Protein AF-A0A0M9Z4D9-F1 (afdb_monomer)

Radius of gyration: 19.48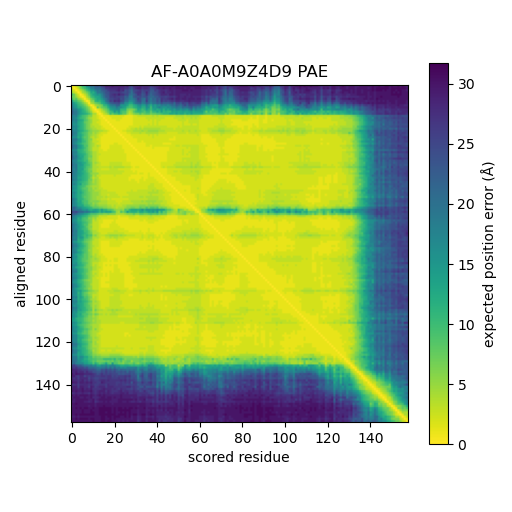 Å; Cα contacts (8 Å, |Δi|>4): 272; chains: 1; bounding box: 72×41×41 Å

Secondary structure (DSSP, 8-state):
--------SS-GGG--EEE-SSSEEEEEE--HHHHHHTT--EEEEEEEGGGSHHHHHHT---EEEEEEETTS-EEEEEEEETTHHHHHHHHHHHHHTT--HHHHTTS---SS-TTHHHHHHHHHHTT--SSS---PPPPPPPTT--GGG---------

Mean predicted aligned error: 10.0 Å

Foldseek 3Di:
DDDDDPDPPFDPQLDKDWDVDVFIKIKGFDDPVRCVVVVAQKDKFKFWLCLAPVSVVVVKIKIWMWIAGVVFFTRMIIITGHPVVVLSVVRSVRNGVRDQLVVLLVDDDDPPDSNVSVNQRSCVSVVRHDSDDDPDDPDDPDPPDDPVPPDPPDDPDD

Sequence (158 aa):
MAVEAPRSSAKAAAVPRVTYSAPQTAAVGLTEAQAREAAYDVVVNTMPLTAVAKGMVHGRGGTVKVVAERDGRVLGVHLVGPHVSEMIVESQLIVGWDAEPSDVARHIHAHPTLSEAVGEAFLSLAGRGLHQRQRQAPAQPWPGVSPRLRGTAGPLQQ

Structure (mmCIF, N/CA/C/O backbone):
data_AF-A0A0M9Z4D9-F1
#
_entry.id   AF-A0A0M9Z4D9-F1
#
loop_
_atom_site.group_PDB
_atom_site.id
_atom_site.type_symbol
_atom_site.label_atom_id
_atom_site.label_alt_id
_atom_site.label_comp_id
_atom_site.label_asym_id
_atom_site.label_entity_id
_atom_site.label_seq_id
_atom_site.pdbx_PDB_ins_code
_atom_site.Cartn_x
_atom_site.Cartn_y
_atom_site.Cartn_z
_atom_site.occupancy
_atom_site.B_iso_or_equiv
_atom_site.auth_seq_id
_atom_site.auth_comp_id
_atom_site.auth_asym_id
_atom_site.auth_atom_id
_atom_site.pdbx_PDB_model_num
ATOM 1 N N . MET A 1 1 ? -39.637 -10.522 4.788 1.00 43.00 1 MET A N 1
ATOM 2 C CA . MET A 1 1 ? -38.235 -10.389 4.339 1.00 43.00 1 MET A CA 1
ATOM 3 C C . MET A 1 1 ? -37.962 -8.906 4.185 1.00 43.00 1 MET A C 1
ATOM 5 O O . MET A 1 1 ? -38.638 -8.277 3.384 1.00 43.00 1 MET A O 1
ATOM 9 N N . ALA A 1 2 ? -37.092 -8.325 5.011 1.00 40.38 2 ALA A N 1
ATOM 10 C CA . ALA A 1 2 ? -36.700 -6.932 4.835 1.00 40.38 2 ALA A CA 1
ATOM 11 C C . ALA A 1 2 ? -35.759 -6.861 3.627 1.00 40.38 2 ALA A C 1
ATOM 13 O O . ALA A 1 2 ? -34.719 -7.515 3.621 1.00 40.38 2 ALA A O 1
ATOM 14 N N . VAL A 1 3 ? -36.166 -6.136 2.588 1.00 50.22 3 VAL A N 1
ATOM 15 C CA . VAL A 1 3 ? -35.289 -5.793 1.467 1.00 50.22 3 VAL A CA 1
ATOM 16 C C . VAL A 1 3 ? -34.318 -4.744 1.994 1.00 50.22 3 VAL A C 1
ATOM 18 O O . VAL A 1 3 ? -34.729 -3.639 2.346 1.00 50.22 3 VAL A O 1
ATOM 21 N N . GLU A 1 4 ? -33.049 -5.119 2.121 1.00 44.88 4 GLU A N 1
ATOM 22 C CA . GLU A 1 4 ? -31.984 -4.188 2.480 1.00 44.88 4 GLU A CA 1
ATOM 23 C C . GLU A 1 4 ? -31.851 -3.144 1.362 1.00 44.88 4 GLU A C 1
ATOM 25 O O . GLU A 1 4 ? -31.818 -3.490 0.178 1.00 44.88 4 GLU A O 1
ATOM 30 N N . ALA A 1 5 ? -31.842 -1.859 1.726 1.00 45.31 5 ALA A N 1
ATOM 31 C CA . ALA A 1 5 ? -31.682 -0.774 0.764 1.00 45.31 5 ALA A CA 1
ATOM 32 C C . ALA A 1 5 ? -30.371 -0.958 -0.027 1.00 45.31 5 ALA A C 1
ATOM 34 O O . ALA A 1 5 ? -29.376 -1.408 0.551 1.00 45.31 5 ALA A O 1
ATOM 35 N N . PRO A 1 6 ? -30.330 -0.612 -1.328 1.00 47.97 6 PRO A N 1
ATOM 36 C CA . PRO A 1 6 ? -29.117 -0.748 -2.121 1.00 47.97 6 PRO A CA 1
ATOM 37 C C . PRO A 1 6 ? -28.001 0.080 -1.477 1.00 47.97 6 PRO A C 1
ATOM 39 O O . PRO A 1 6 ? -28.071 1.309 -1.420 1.00 47.97 6 PRO A O 1
ATOM 42 N N . ARG A 1 7 ? -26.974 -0.608 -0.964 1.00 53.25 7 ARG A N 1
ATOM 43 C CA . ARG A 1 7 ? -25.735 0.021 -0.489 1.00 53.25 7 ARG A CA 1
ATOM 44 C C . ARG A 1 7 ? -25.201 0.879 -1.639 1.00 53.25 7 ARG A C 1
ATOM 46 O O . ARG A 1 7 ? -25.210 0.421 -2.782 1.00 53.25 7 ARG A O 1
ATOM 53 N N . SER A 1 8 ? -24.800 2.124 -1.370 1.00 50.72 8 SER A N 1
ATOM 54 C CA . SER A 1 8 ? -24.336 3.039 -2.422 1.00 50.72 8 SER A CA 1
ATOM 55 C C . SER A 1 8 ? -23.286 2.345 -3.295 1.00 50.72 8 SER A C 1
ATOM 57 O O . SER A 1 8 ? -22.345 1.748 -2.774 1.00 50.72 8 SER A O 1
ATOM 59 N N . SER A 1 9 ? -23.453 2.406 -4.617 1.00 56.38 9 SER A N 1
ATOM 60 C CA . SER A 1 9 ? -22.724 1.566 -5.583 1.00 56.38 9 SER A CA 1
ATOM 61 C C . SER A 1 9 ? -21.199 1.728 -5.562 1.00 56.38 9 SER A C 1
ATOM 63 O O . SER A 1 9 ? -20.487 0.842 -6.025 1.00 56.38 9 SER A O 1
ATOM 65 N N . ALA A 1 10 ? -20.686 2.820 -4.992 1.00 57.75 10 ALA A N 1
ATOM 66 C CA . ALA A 1 10 ? -19.273 3.010 -4.706 1.00 57.75 10 ALA A CA 1
ATOM 67 C C . ALA A 1 10 ? -19.087 3.497 -3.263 1.00 57.75 10 ALA A C 1
ATOM 69 O O . ALA A 1 10 ? -19.705 4.476 -2.837 1.00 57.75 10 ALA A O 1
ATOM 70 N N . LYS A 1 11 ? -18.203 2.841 -2.504 1.00 66.44 11 LYS A N 1
ATOM 71 C CA . LYS A 1 11 ? -17.724 3.364 -1.220 1.00 66.44 11 LYS A CA 1
ATOM 72 C C . LYS A 1 11 ? -16.868 4.595 -1.515 1.00 66.44 11 LYS A C 1
ATOM 74 O O . LYS A 1 11 ? -15.809 4.458 -2.118 1.00 66.44 11 LYS A O 1
ATOM 79 N N . ALA A 1 12 ? -17.282 5.781 -1.068 1.00 64.19 12 ALA A N 1
ATOM 80 C CA . ALA A 1 12 ? -16.513 7.017 -1.273 1.00 64.19 12 ALA A CA 1
ATOM 81 C C . ALA A 1 12 ? -15.067 6.913 -0.737 1.00 64.19 12 ALA A C 1
ATOM 83 O O . ALA A 1 12 ? -14.139 7.474 -1.315 1.00 64.19 12 ALA A O 1
ATOM 84 N N . ALA A 1 13 ? -14.859 6.116 0.318 1.00 70.12 13 ALA A N 1
ATOM 85 C CA . ALA A 1 13 ? -13.538 5.805 0.862 1.00 70.12 13 ALA A CA 1
ATOM 86 C C . ALA A 1 13 ? -12.623 5.034 -0.117 1.00 70.12 13 ALA A C 1
ATOM 88 O O . ALA A 1 13 ? -11.403 5.101 0.009 1.00 70.12 13 ALA A O 1
ATOM 89 N N . ALA A 1 14 ? -13.181 4.345 -1.115 1.00 80.81 14 ALA A N 1
ATOM 90 C CA . ALA A 1 14 ? -12.453 3.524 -2.081 1.00 80.81 14 ALA A CA 1
ATOM 91 C C . ALA A 1 14 ? -12.212 4.228 -3.432 1.00 80.81 14 ALA A C 1
ATOM 93 O O . ALA A 1 14 ? -11.909 3.562 -4.419 1.00 80.81 14 ALA A O 1
ATOM 94 N N . VAL A 1 15 ? -12.344 5.558 -3.511 1.00 94.50 15 VAL A N 1
ATOM 95 C CA . VAL A 1 15 ? -11.988 6.312 -4.725 1.00 94.50 15 VAL A CA 1
ATOM 96 C C . VAL A 1 15 ? -10.465 6.523 -4.771 1.00 94.50 15 VAL A C 1
ATOM 98 O O . VAL A 1 15 ? -9.914 7.128 -3.841 1.00 94.50 15 VAL A O 1
ATOM 101 N N . PRO A 1 16 ? -9.765 6.048 -5.821 1.00 96.62 16 PRO A N 1
ATOM 102 C CA . PRO A 1 16 ? -8.326 6.234 -5.950 1.00 96.62 16 PRO A CA 1
ATOM 103 C C . PRO A 1 16 ? -7.990 7.691 -6.289 1.00 96.62 16 PRO A C 1
ATOM 105 O O . PRO A 1 16 ? -8.692 8.360 -7.046 1.00 96.62 16 PRO A O 1
ATOM 108 N N . ARG A 1 17 ? -6.885 8.182 -5.731 1.00 97.31 17 ARG A N 1
ATOM 109 C CA . ARG A 1 17 ? -6.326 9.519 -5.965 1.00 97.31 17 ARG A CA 1
ATOM 110 C C . ARG A 1 17 ? -4.920 9.353 -6.516 1.00 97.31 17 ARG A C 1
ATOM 112 O O . ARG A 1 17 ? -4.118 8.665 -5.892 1.00 97.31 17 ARG A O 1
ATOM 119 N N . VAL A 1 18 ? -4.621 9.967 -7.658 1.00 98.44 18 VAL A N 1
ATOM 120 C CA . VAL A 1 18 ? -3.335 9.800 -8.352 1.00 98.44 18 VAL A CA 1
ATOM 121 C C . VAL A 1 18 ? -2.786 11.156 -8.781 1.00 98.44 18 VAL A C 1
ATOM 123 O O . VAL A 1 18 ? -3.509 11.955 -9.374 1.00 98.44 18 VAL A O 1
ATOM 126 N N . THR A 1 19 ? -1.497 11.381 -8.531 1.00 98.50 19 THR A N 1
ATOM 127 C CA . THR A 1 19 ? -0.729 12.504 -9.076 1.00 98.50 19 THR A CA 1
ATOM 128 C C . THR A 1 19 ? 0.338 11.960 -10.017 1.00 98.50 19 THR A C 1
ATOM 130 O O . THR A 1 19 ? 1.249 11.239 -9.607 1.00 98.50 19 THR A O 1
ATOM 133 N N . TYR A 1 20 ? 0.253 12.340 -11.291 1.00 97.56 20 TYR A N 1
ATOM 134 C CA . TYR A 1 20 ? 1.125 11.854 -12.367 1.00 97.56 20 TYR A CA 1
ATOM 135 C C . TYR A 1 20 ? 2.467 12.609 -12.456 1.00 97.56 20 TYR A C 1
ATOM 137 O O . TYR A 1 20 ? 2.972 12.885 -13.543 1.00 97.56 20 TYR A O 1
ATOM 145 N N . SER A 1 21 ? 3.048 12.967 -11.308 1.00 96.94 21 SER A N 1
ATOM 146 C CA . SER A 1 21 ? 4.382 13.572 -11.207 1.00 96.94 21 SER A CA 1
ATOM 147 C C . SER A 1 21 ? 5.502 12.540 -11.418 1.00 96.94 21 SER A C 1
ATOM 149 O O . SER A 1 21 ? 5.252 11.351 -11.622 1.00 96.94 21 SER A O 1
ATOM 151 N N . ALA A 1 22 ? 6.761 12.981 -11.348 1.00 94.31 22 ALA A N 1
ATOM 152 C CA . ALA A 1 22 ? 7.932 12.106 -11.346 1.00 94.31 22 ALA A CA 1
ATOM 153 C C . ALA A 1 22 ? 8.744 12.310 -10.046 1.00 94.31 22 ALA A C 1
ATOM 155 O O . ALA A 1 22 ? 9.463 13.305 -9.953 1.00 94.31 22 ALA A O 1
ATOM 156 N N . PRO A 1 23 ? 8.662 11.393 -9.054 1.00 95.06 23 PRO A N 1
ATOM 157 C CA . PRO A 1 23 ? 7.887 10.141 -9.040 1.00 95.06 23 PRO A CA 1
ATOM 158 C C . PRO A 1 23 ? 6.367 10.364 -8.948 1.00 95.06 23 PRO A C 1
ATOM 160 O O . PRO A 1 23 ? 5.919 11.429 -8.522 1.00 95.06 23 PRO A O 1
ATOM 163 N N . GLN A 1 24 ? 5.580 9.358 -9.343 1.00 97.94 24 GLN A N 1
ATOM 164 C CA . GLN A 1 24 ? 4.121 9.394 -9.212 1.00 97.94 24 GLN A CA 1
ATOM 165 C C . GLN A 1 24 ? 3.732 9.139 -7.754 1.00 97.94 24 GLN A C 1
ATOM 167 O O . GLN A 1 24 ? 4.459 8.455 -7.024 1.00 97.94 24 GLN A O 1
ATOM 172 N N . THR A 1 25 ? 2.565 9.631 -7.350 1.00 98.56 25 THR A N 1
ATOM 173 C CA . THR A 1 25 ? 1.933 9.247 -6.083 1.00 98.56 25 THR A CA 1
ATOM 174 C C . THR A 1 25 ? 0.527 8.731 -6.339 1.00 98.56 25 THR A C 1
ATOM 176 O O . THR A 1 25 ? -0.179 9.227 -7.217 1.00 98.56 25 THR A O 1
ATOM 179 N N . ALA A 1 26 ? 0.117 7.718 -5.586 1.00 98.56 26 ALA A N 1
ATOM 180 C CA . ALA A 1 26 ? -1.227 7.172 -5.657 1.00 98.56 26 ALA A CA 1
ATOM 181 C C . ALA A 1 26 ? -1.705 6.752 -4.266 1.00 98.56 26 ALA A C 1
ATOM 183 O O . ALA A 1 26 ? -0.913 6.290 -3.450 1.00 98.56 26 ALA A O 1
ATOM 184 N N . ALA A 1 27 ? -2.989 6.919 -3.971 1.00 98.31 27 ALA A N 1
ATOM 185 C CA . ALA A 1 27 ? -3.556 6.522 -2.690 1.00 98.31 27 ALA A CA 1
ATOM 186 C C . ALA A 1 27 ? -5.038 6.166 -2.800 1.00 98.31 27 ALA A C 1
ATOM 188 O O . ALA A 1 27 ? -5.775 6.748 -3.594 1.00 98.31 27 ALA A O 1
ATOM 189 N N . VAL A 1 28 ? -5.485 5.246 -1.954 1.00 98.25 28 VAL A N 1
ATOM 190 C CA . VAL A 1 28 ? -6.892 4.871 -1.785 1.00 98.25 28 VAL A CA 1
ATOM 191 C C . VAL A 1 28 ? -7.155 4.573 -0.311 1.00 98.25 28 VAL A C 1
ATOM 193 O O . VAL A 1 28 ? -6.256 4.126 0.402 1.00 98.25 28 VAL A O 1
ATOM 196 N N . GLY A 1 29 ? -8.367 4.849 0.170 1.00 97.06 29 GLY A N 1
ATOM 197 C CA . GLY A 1 29 ? -8.704 4.676 1.580 1.00 97.06 29 GLY A CA 1
ATOM 198 C C . GLY A 1 29 ? -8.136 5.763 2.494 1.00 97.06 29 GLY A C 1
ATOM 199 O O . GLY A 1 29 ? -7.820 6.883 2.060 1.00 97.06 29 GLY A O 1
ATOM 200 N N . LEU A 1 30 ? -8.050 5.407 3.775 1.00 97.38 30 LEU A N 1
ATOM 201 C CA . LEU A 1 30 ? -7.619 6.266 4.872 1.00 97.38 30 LEU A CA 1
ATOM 202 C C . LEU A 1 30 ? -6.095 6.355 4.949 1.00 97.38 30 LEU A C 1
ATOM 204 O O . LEU A 1 30 ? -5.366 5.376 4.766 1.00 97.38 30 LEU A O 1
ATOM 208 N N . THR A 1 31 ? -5.600 7.543 5.279 1.00 97.88 31 THR A N 1
ATOM 209 C CA . THR A 1 31 ? -4.243 7.698 5.815 1.00 97.88 31 THR A CA 1
ATOM 210 C C . THR A 1 31 ? -4.156 7.102 7.220 1.00 97.88 31 THR A C 1
ATOM 212 O O . THR A 1 31 ? -5.164 6.927 7.900 1.00 97.88 31 THR A O 1
ATOM 215 N N . GLU A 1 32 ? -2.940 6.832 7.692 1.00 98.06 32 GLU A N 1
ATOM 216 C CA . GLU A 1 32 ? -2.732 6.377 9.072 1.00 98.06 32 GLU A CA 1
ATOM 217 C C . GLU A 1 32 ? -3.278 7.380 10.099 1.00 98.06 32 GLU A C 1
ATOM 219 O O . GLU A 1 32 ? -3.908 6.971 11.067 1.00 98.06 32 GLU A O 1
ATOM 224 N N . ALA A 1 33 ? -3.078 8.683 9.877 1.00 98.06 33 ALA A N 1
ATOM 225 C CA . ALA A 1 33 ? -3.585 9.719 10.774 1.00 98.06 33 ALA A CA 1
ATOM 226 C C . ALA A 1 33 ? -5.119 9.703 10.832 1.00 98.06 33 ALA A C 1
ATOM 228 O O . ALA A 1 33 ? -5.679 9.643 11.920 1.00 98.06 33 ALA A O 1
ATOM 229 N N . GLN A 1 34 ? -5.784 9.650 9.672 1.00 97.19 34 GLN A N 1
ATOM 230 C CA . GLN A 1 34 ? -7.246 9.551 9.590 1.00 97.19 34 GLN A CA 1
ATOM 231 C C . GLN A 1 34 ? -7.779 8.263 10.226 1.00 97.19 34 GLN A C 1
ATOM 233 O O . GLN A 1 34 ? -8.813 8.285 10.882 1.00 97.19 34 GLN A O 1
ATOM 238 N N . ALA A 1 35 ? -7.084 7.136 10.049 1.00 97.19 35 ALA A N 1
ATOM 239 C CA . ALA A 1 35 ? -7.480 5.874 10.666 1.00 97.19 35 ALA A CA 1
ATOM 240 C C . ALA A 1 35 ? -7.357 5.927 12.200 1.00 97.19 35 ALA A C 1
ATOM 242 O O . ALA A 1 35 ? -8.254 5.473 12.906 1.00 97.19 35 ALA A O 1
ATOM 243 N N . ARG A 1 36 ? -6.287 6.537 12.724 1.00 97.75 36 ARG A N 1
ATOM 244 C CA . ARG A 1 36 ? -6.117 6.752 14.170 1.00 97.75 36 ARG A CA 1
ATOM 245 C C . ARG A 1 36 ? -7.139 7.743 14.733 1.00 97.75 36 ARG A C 1
ATOM 247 O O . ARG A 1 36 ? -7.671 7.504 15.809 1.00 97.75 36 ARG A O 1
ATOM 254 N N . GLU A 1 37 ? -7.437 8.824 14.014 1.00 97.88 37 GLU A N 1
ATOM 255 C CA . GLU A 1 37 ? -8.470 9.805 14.383 1.00 97.88 37 GLU A CA 1
ATOM 256 C C . GLU A 1 37 ? -9.867 9.169 14.422 1.00 97.88 37 GLU A C 1
ATOM 258 O O . GLU A 1 37 ? -10.652 9.445 15.323 1.00 97.88 37 GLU A O 1
ATOM 263 N N . ALA A 1 38 ? -10.138 8.239 13.505 1.00 96.00 38 ALA A N 1
ATOM 264 C CA . ALA A 1 38 ? -11.344 7.415 13.498 1.00 96.00 38 ALA A CA 1
ATOM 265 C C . ALA A 1 38 ? -11.326 6.262 14.529 1.00 96.00 38 ALA A C 1
ATOM 267 O O . ALA A 1 38 ? -12.211 5.410 14.494 1.00 96.00 38 ALA A O 1
ATOM 268 N N . ALA A 1 39 ? -10.345 6.235 15.439 1.00 97.69 39 ALA A N 1
ATOM 269 C CA . ALA A 1 39 ? -10.212 5.282 16.542 1.00 97.69 39 ALA A CA 1
ATOM 270 C C . ALA A 1 39 ? -10.047 3.797 16.148 1.00 97.69 39 ALA A C 1
ATOM 272 O O . ALA A 1 39 ? -10.326 2.915 16.959 1.00 97.69 39 ALA A O 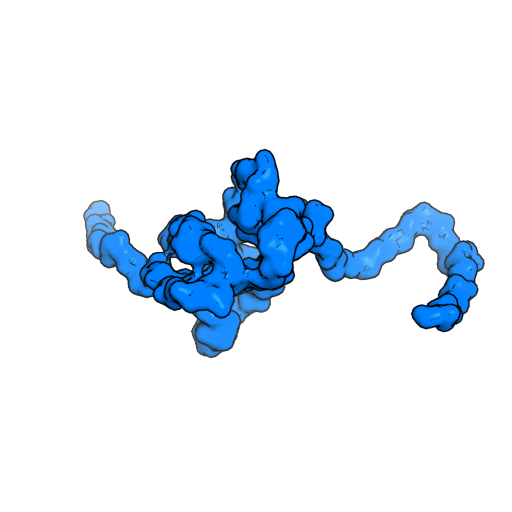1
ATOM 273 N N . TYR A 1 40 ? -9.545 3.501 14.943 1.00 97.62 40 TYR A N 1
ATOM 274 C CA . TYR A 1 40 ? -9.137 2.135 14.589 1.00 97.62 40 TYR A CA 1
ATOM 275 C C . TYR A 1 40 ? -7.865 1.720 15.354 1.00 97.62 40 TYR A C 1
ATOM 277 O O . TYR A 1 40 ? -6.947 2.529 15.529 1.00 97.62 40 TYR A O 1
ATOM 285 N N . ASP A 1 41 ? -7.753 0.445 15.743 1.00 97.75 41 ASP A N 1
ATOM 286 C CA . ASP A 1 41 ? -6.462 -0.136 16.144 1.00 97.75 41 ASP A CA 1
ATOM 287 C C . ASP A 1 41 ? -5.645 -0.415 14.882 1.00 97.75 41 ASP A C 1
ATOM 289 O O . ASP A 1 41 ? -5.872 -1.388 14.169 1.00 97.75 41 ASP A O 1
ATOM 293 N N . VAL A 1 42 ? -4.731 0.496 14.556 1.00 97.56 42 VAL A N 1
ATOM 294 C CA . VAL A 1 42 ? -4.026 0.483 13.273 1.00 97.56 42 VAL A CA 1
ATOM 295 C C . VAL A 1 42 ? -2.725 -0.317 13.346 1.00 97.56 42 VAL A C 1
ATOM 297 O O . VAL A 1 42 ? -1.838 -0.036 14.158 1.00 97.56 42 VAL A O 1
ATOM 300 N N . VAL A 1 43 ? -2.548 -1.220 12.383 1.00 98.00 43 VAL A N 1
ATOM 301 C CA . VAL A 1 43 ? -1.260 -1.794 11.983 1.00 98.00 43 VAL A CA 1
ATOM 302 C C . VAL A 1 43 ? -0.839 -1.223 10.627 1.00 98.00 43 VAL A C 1
ATOM 304 O O . VAL A 1 43 ? -1.640 -1.058 9.707 1.00 98.00 43 VAL A O 1
ATOM 307 N N . VAL A 1 44 ? 0.444 -0.889 10.500 1.00 97.81 44 VAL A N 1
ATOM 308 C CA . VAL A 1 44 ? 1.016 -0.302 9.284 1.00 97.81 44 VAL A CA 1
ATOM 309 C C . VAL A 1 44 ? 2.186 -1.142 8.814 1.00 97.81 44 VAL A C 1
ATOM 311 O O . VAL A 1 44 ? 3.059 -1.488 9.610 1.00 97.81 44 VAL A O 1
ATOM 314 N N . ASN A 1 45 ? 2.250 -1.388 7.508 1.00 97.38 45 ASN A N 1
ATOM 315 C CA . ASN A 1 45 ? 3.462 -1.875 6.863 1.00 97.38 45 ASN A CA 1
ATOM 316 C C . ASN A 1 45 ? 3.901 -0.922 5.749 1.00 97.38 45 ASN A C 1
ATOM 318 O O . ASN A 1 45 ? 3.076 -0.317 5.071 1.00 97.38 45 ASN A O 1
ATOM 322 N N . THR A 1 46 ? 5.211 -0.773 5.569 1.00 96.94 46 THR A N 1
ATOM 323 C CA . THR A 1 46 ? 5.815 -0.026 4.465 1.00 96.94 46 THR A CA 1
ATOM 324 C C . THR A 1 46 ? 6.857 -0.899 3.780 1.00 96.94 46 THR A C 1
ATOM 326 O O . THR A 1 46 ? 7.845 -1.290 4.396 1.00 96.94 46 THR A O 1
ATOM 329 N N . MET A 1 47 ? 6.636 -1.171 2.499 1.00 95.31 47 MET A N 1
ATOM 330 C CA . MET A 1 47 ? 7.514 -1.931 1.623 1.00 95.31 47 MET A CA 1
ATOM 331 C C . MET A 1 47 ? 8.248 -0.977 0.677 1.00 95.31 47 MET A C 1
ATOM 333 O O . MET A 1 47 ? 7.587 -0.285 -0.102 1.00 95.31 47 MET A O 1
ATOM 337 N N . PRO A 1 48 ? 9.587 -0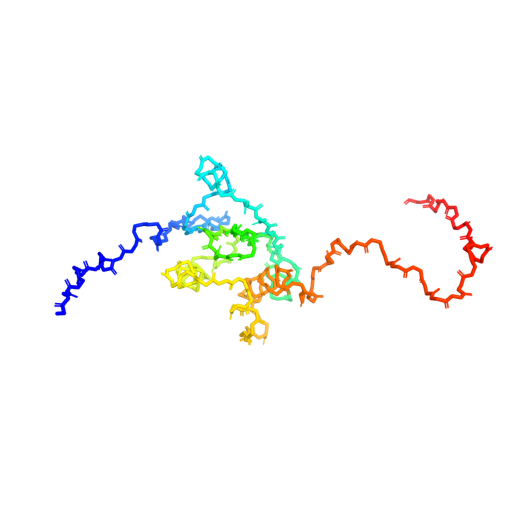.903 0.692 1.00 95.75 48 PRO A N 1
ATOM 338 C CA . PRO A 1 48 ? 10.308 -0.167 -0.335 1.00 95.75 48 PRO A CA 1
ATOM 339 C C . PRO A 1 48 ? 10.210 -0.902 -1.678 1.00 95.75 48 PRO A C 1
ATOM 341 O O . PRO A 1 48 ? 10.364 -2.118 -1.734 1.00 95.75 48 PRO A O 1
ATOM 344 N N . LEU A 1 49 ? 10.022 -0.176 -2.783 1.00 96.06 49 LEU A N 1
ATOM 345 C CA . LEU A 1 49 ? 9.988 -0.793 -4.119 1.00 96.06 49 LEU A CA 1
ATOM 346 C C . LEU A 1 49 ? 11.316 -1.480 -4.469 1.00 96.06 49 LEU A C 1
ATOM 348 O O . LEU A 1 49 ? 11.335 -2.444 -5.223 1.00 96.06 49 LEU A O 1
ATOM 352 N N . THR A 1 50 ? 12.426 -1.032 -3.885 1.00 94.00 50 THR A N 1
ATOM 353 C CA . THR A 1 50 ? 13.743 -1.661 -4.047 1.00 94.00 50 THR A CA 1
ATOM 354 C C . THR A 1 50 ? 13.874 -3.014 -3.343 1.00 94.00 50 THR A C 1
ATOM 356 O O . THR A 1 50 ? 14.884 -3.679 -3.546 1.00 94.00 50 THR A O 1
ATOM 359 N N . ALA A 1 51 ? 12.888 -3.450 -2.548 1.00 92.44 51 ALA A N 1
ATOM 360 C CA . ALA A 1 51 ? 12.863 -4.807 -1.996 1.00 92.44 51 ALA A CA 1
ATOM 361 C C . ALA A 1 51 ? 12.528 -5.877 -3.046 1.00 92.44 51 ALA A C 1
ATOM 363 O O . ALA A 1 51 ? 12.787 -7.053 -2.808 1.00 92.44 51 ALA A O 1
ATOM 364 N N . VAL A 1 52 ? 11.974 -5.489 -4.201 1.00 93.25 52 VAL A N 1
ATOM 365 C CA . VAL A 1 52 ? 11.658 -6.416 -5.295 1.00 93.25 52 VAL A CA 1
ATOM 366 C C . VAL A 1 52 ? 12.590 -6.207 -6.483 1.00 93.25 52 VAL A C 1
ATOM 368 O O . VAL A 1 52 ? 13.050 -5.094 -6.760 1.00 93.25 52 VAL A O 1
ATOM 371 N N . ALA A 1 53 ? 12.855 -7.287 -7.222 1.00 93.75 53 ALA A N 1
ATOM 372 C CA . ALA A 1 53 ? 13.820 -7.295 -8.320 1.00 93.75 53 ALA A CA 1
ATOM 373 C C . ALA A 1 53 ? 13.524 -6.215 -9.370 1.00 93.75 53 ALA A C 1
ATOM 375 O O . ALA A 1 53 ? 14.427 -5.488 -9.793 1.00 93.75 53 ALA A O 1
ATOM 376 N N . LYS A 1 54 ? 12.249 -6.044 -9.750 1.00 95.06 54 LYS A N 1
ATOM 377 C CA . LYS A 1 54 ? 11.867 -5.036 -10.746 1.00 95.06 54 LYS A CA 1
ATOM 378 C C . LYS A 1 54 ? 12.145 -3.605 -10.281 1.00 95.06 54 LYS A C 1
ATOM 380 O O . LYS A 1 54 ? 12.532 -2.776 -11.102 1.00 95.06 54 LYS A O 1
ATOM 385 N N . GLY A 1 55 ? 11.987 -3.316 -8.989 1.00 93.12 55 GLY A N 1
ATOM 386 C CA . GLY A 1 55 ? 12.283 -1.994 -8.436 1.00 93.12 55 GLY A CA 1
ATOM 387 C C . GLY A 1 55 ? 13.774 -1.675 -8.451 1.00 93.12 55 GLY A C 1
ATOM 388 O O . GLY A 1 55 ? 14.148 -0.556 -8.796 1.00 93.12 55 GLY A O 1
ATOM 389 N N . MET A 1 56 ? 14.631 -2.669 -8.189 1.00 91.62 56 MET A N 1
ATOM 390 C CA . MET A 1 56 ? 16.081 -2.517 -8.360 1.00 91.62 56 MET A CA 1
ATOM 391 C C . MET A 1 56 ? 16.455 -2.226 -9.820 1.00 91.62 56 MET A C 1
ATOM 393 O O . MET A 1 56 ? 17.241 -1.318 -10.074 1.00 91.62 56 MET A O 1
ATOM 397 N N . VAL A 1 57 ? 15.845 -2.932 -10.780 1.00 93.00 57 VAL A N 1
ATOM 398 C CA . VAL A 1 57 ? 16.076 -2.707 -12.222 1.00 93.00 57 VAL A CA 1
ATOM 399 C C . VAL A 1 57 ? 15.659 -1.301 -12.659 1.00 93.00 57 VAL A C 1
ATOM 401 O O . VAL A 1 57 ? 16.344 -0.685 -13.470 1.00 93.00 57 VAL A O 1
ATOM 404 N N . HIS A 1 58 ? 14.558 -0.765 -12.125 1.00 89.31 58 HIS A N 1
ATOM 405 C CA . HIS A 1 58 ? 14.110 0.594 -12.453 1.00 89.31 58 HIS A CA 1
ATOM 406 C C . HIS A 1 58 ? 15.046 1.686 -11.914 1.00 89.31 58 HIS A C 1
ATOM 408 O O . HIS A 1 58 ? 14.989 2.820 -12.389 1.00 89.31 58 HIS A O 1
ATOM 414 N N . GLY A 1 59 ? 15.867 1.379 -10.902 1.00 80.81 59 GLY A N 1
ATOM 415 C CA . GLY A 1 59 ? 16.839 2.305 -10.309 1.00 80.81 59 GLY A CA 1
ATOM 416 C C . GLY A 1 59 ? 16.225 3.512 -9.587 1.00 80.81 59 GLY A C 1
ATOM 417 O O . GLY A 1 59 ? 16.944 4.417 -9.169 1.00 80.81 59 GLY A O 1
ATOM 418 N N . ARG A 1 60 ? 14.895 3.552 -9.441 1.00 76.50 60 ARG A N 1
ATOM 419 C CA . ARG A 1 60 ? 14.157 4.613 -8.748 1.00 76.50 60 ARG A CA 1
ATOM 420 C C . ARG A 1 60 ? 13.540 4.049 -7.479 1.00 76.50 60 ARG A C 1
ATOM 422 O O . ARG A 1 60 ? 12.831 3.048 -7.522 1.00 76.50 60 ARG A O 1
ATOM 429 N N . GLY A 1 61 ? 13.810 4.720 -6.362 1.00 85.62 61 GLY A N 1
ATOM 430 C CA . GLY A 1 61 ? 13.193 4.408 -5.080 1.00 85.62 61 GLY A CA 1
ATOM 431 C C . GLY A 1 61 ? 11.684 4.659 -5.081 1.00 85.62 61 GLY A C 1
ATOM 432 O O . GLY A 1 61 ? 11.091 5.137 -6.049 1.00 85.62 61 GLY A O 1
ATOM 433 N N . GLY A 1 62 ? 11.064 4.333 -3.960 1.00 95.81 62 GLY A N 1
ATOM 434 C CA . GLY A 1 62 ? 9.628 4.440 -3.777 1.00 95.81 62 GLY A CA 1
ATOM 435 C C . GLY A 1 62 ? 9.163 3.470 -2.710 1.00 95.81 62 GLY A C 1
ATOM 436 O O . GLY A 1 62 ? 9.948 2.647 -2.229 1.00 95.81 62 GLY A O 1
ATOM 437 N N . THR A 1 63 ? 7.899 3.569 -2.332 1.00 97.69 63 THR A N 1
ATOM 438 C CA . THR A 1 63 ? 7.323 2.741 -1.279 1.00 97.69 63 THR A CA 1
ATOM 439 C C . THR A 1 63 ? 5.866 2.406 -1.561 1.00 97.69 63 THR A C 1
ATOM 441 O O . THR A 1 63 ? 5.138 3.170 -2.196 1.00 97.69 63 THR A O 1
ATOM 444 N N . VAL A 1 64 ? 5.448 1.257 -1.041 1.00 98.31 64 VAL A N 1
ATOM 445 C CA . VAL A 1 64 ? 4.055 0.878 -0.819 1.00 98.31 64 VAL A CA 1
ATOM 446 C C . VAL A 1 64 ? 3.821 0.912 0.685 1.00 98.31 64 VAL A C 1
ATOM 448 O O . VAL A 1 64 ? 4.509 0.224 1.432 1.00 98.31 64 VAL A O 1
ATOM 451 N N . LYS A 1 65 ? 2.861 1.704 1.148 1.00 98.56 65 LYS A N 1
ATOM 452 C CA . LYS A 1 65 ? 2.415 1.753 2.539 1.00 98.56 65 LYS A CA 1
ATOM 453 C C . LYS A 1 65 ? 0.997 1.211 2.624 1.00 98.56 65 LYS A C 1
ATOM 455 O O . LYS A 1 65 ? 0.094 1.748 1.991 1.00 98.56 65 LYS A O 1
ATOM 460 N N . VAL A 1 66 ? 0.802 0.199 3.455 1.00 98.62 66 VAL A N 1
ATOM 461 C CA . VAL A 1 66 ? -0.506 -0.375 3.771 1.00 98.62 66 VAL A CA 1
ATOM 462 C C . VAL A 1 66 ? -0.887 0.030 5.190 1.00 98.62 66 VAL A C 1
ATOM 464 O O . VAL A 1 66 ? -0.080 -0.082 6.114 1.00 98.62 66 VAL A O 1
ATOM 467 N N . VAL A 1 67 ? -2.117 0.508 5.346 1.00 98.50 67 VAL A N 1
ATOM 468 C CA . VAL A 1 67 ? -2.766 0.825 6.619 1.00 98.50 67 VAL A CA 1
ATOM 469 C C . VAL A 1 67 ? -3.915 -0.162 6.782 1.00 98.50 67 VAL A C 1
ATOM 471 O O . VAL A 1 67 ? -4.813 -0.197 5.942 1.00 98.50 67 VAL A O 1
ATOM 474 N N . ALA A 1 68 ? -3.890 -0.969 7.836 1.00 98.25 68 ALA A N 1
ATOM 475 C CA . ALA A 1 68 ? -4.922 -1.958 8.128 1.00 98.25 68 ALA A CA 1
ATOM 476 C C . ALA A 1 68 ? -5.353 -1.878 9.595 1.00 98.25 68 ALA A C 1
ATOM 478 O O . ALA A 1 68 ? -4.623 -1.364 10.444 1.00 98.25 68 ALA A O 1
ATOM 479 N N . GLU A 1 69 ? -6.551 -2.368 9.875 1.00 98.00 69 GLU A N 1
ATOM 480 C CA . GLU A 1 69 ? -7.007 -2.641 11.234 1.00 98.00 69 GLU A CA 1
ATOM 481 C C . GLU A 1 69 ? -6.298 -3.898 11.762 1.00 98.00 69 GLU A C 1
ATOM 483 O O . GLU A 1 69 ? -6.048 -4.841 11.003 1.00 98.00 69 GLU A O 1
ATOM 488 N N . ARG A 1 70 ? -5.917 -3.912 13.043 1.00 96.56 70 ARG A N 1
ATOM 489 C CA . ARG A 1 70 ? -5.353 -5.104 13.681 1.00 96.56 70 ARG A CA 1
ATOM 490 C C . ARG A 1 70 ? -6.380 -6.227 13.602 1.00 96.56 70 ARG A C 1
ATOM 492 O O . ARG A 1 70 ? -7.519 -6.035 14.007 1.00 96.56 70 ARG A O 1
ATOM 499 N N . ASP A 1 71 ? -5.951 -7.376 13.082 1.00 94.06 71 ASP A N 1
ATOM 500 C CA . ASP A 1 71 ? -6.802 -8.555 12.886 1.00 94.06 71 ASP A CA 1
ATOM 501 C C . ASP A 1 71 ? -8.079 -8.242 12.081 1.00 94.06 71 ASP A C 1
ATOM 503 O O . ASP A 1 71 ? -9.141 -8.808 12.326 1.00 94.06 71 ASP A O 1
ATOM 507 N N . GLY A 1 72 ? -7.975 -7.306 11.131 1.00 96.06 72 GLY A N 1
ATOM 508 C CA . GLY A 1 72 ? -9.105 -6.841 10.343 1.00 96.06 72 GLY A CA 1
ATOM 509 C C . GLY A 1 72 ? -8.722 -6.338 8.955 1.00 96.06 72 GLY A C 1
ATOM 510 O O . GLY A 1 72 ? -7.668 -6.655 8.392 1.00 96.06 72 GLY A O 1
ATOM 511 N N . ARG A 1 73 ? -9.634 -5.556 8.375 1.00 97.38 73 ARG A N 1
ATOM 512 C CA . ARG A 1 73 ? -9.567 -5.153 6.969 1.00 97.38 73 ARG A CA 1
ATOM 513 C C . ARG A 1 73 ? -8.490 -4.110 6.680 1.00 97.38 73 ARG A C 1
ATOM 515 O O . ARG A 1 73 ? -8.065 -3.331 7.537 1.00 97.38 73 ARG A O 1
ATOM 522 N N . VAL A 1 74 ? -8.124 -4.018 5.410 1.00 98.12 74 VAL A N 1
ATOM 523 C CA . VAL A 1 74 ? -7.284 -2.949 4.872 1.00 98.12 74 VAL A CA 1
ATOM 524 C C . VAL A 1 74 ? -8.078 -1.643 4.831 1.00 98.12 74 VAL A C 1
ATOM 526 O O . VAL A 1 74 ? -9.127 -1.545 4.200 1.00 98.12 74 VAL A O 1
ATOM 529 N N . LEU A 1 75 ? -7.554 -0.617 5.498 1.00 98.00 75 LEU A N 1
ATOM 530 C CA . LEU A 1 75 ? -8.174 0.704 5.613 1.00 98.00 75 LEU A CA 1
ATOM 531 C C . LEU A 1 75 ? -7.678 1.670 4.533 1.00 98.00 75 LEU A C 1
ATOM 533 O O . LEU A 1 75 ? -8.396 2.597 4.156 1.00 98.00 75 LEU A O 1
ATOM 537 N N . GLY A 1 76 ? -6.455 1.475 4.034 1.00 98.19 76 GLY A N 1
ATOM 538 C CA . GLY A 1 76 ? -5.902 2.277 2.951 1.00 98.19 76 GLY A CA 1
ATOM 539 C C . GLY A 1 76 ? -4.548 1.793 2.450 1.00 98.19 76 GLY A C 1
ATOM 540 O O . GLY A 1 76 ? -3.800 1.115 3.155 1.00 98.19 76 GLY A O 1
ATOM 541 N N . VAL A 1 77 ? -4.221 2.180 1.220 1.00 98.62 77 VAL A N 1
ATOM 542 C CA . VAL A 1 77 ? -2.929 1.907 0.583 1.00 98.62 77 VAL A CA 1
ATOM 543 C C . VAL A 1 77 ? -2.422 3.186 -0.068 1.00 98.62 77 VAL A C 1
ATOM 545 O O . VAL A 1 77 ? -3.175 3.900 -0.729 1.00 98.62 77 VAL A O 1
ATOM 548 N N . HIS A 1 78 ? -1.141 3.478 0.134 1.00 98.62 78 HIS A N 1
ATOM 549 C CA . HIS A 1 78 ? -0.476 4.697 -0.317 1.00 98.62 78 HIS A CA 1
ATOM 550 C C . HIS A 1 78 ? 0.824 4.313 -1.005 1.00 98.62 78 HIS A C 1
ATOM 552 O O . HIS A 1 78 ? 1.611 3.544 -0.461 1.00 98.62 78 HIS A O 1
ATOM 558 N N . LEU A 1 79 ? 1.054 4.836 -2.198 1.00 98.62 79 LEU A N 1
ATOM 559 C CA . LEU A 1 79 ? 2.164 4.458 -3.051 1.00 98.62 79 LEU A CA 1
ATOM 560 C C . LEU A 1 79 ? 2.897 5.702 -3.547 1.00 98.62 79 LEU A C 1
ATOM 562 O O . LEU A 1 79 ? 2.282 6.708 -3.909 1.00 98.62 79 LEU A O 1
ATOM 566 N N . VAL A 1 80 ? 4.218 5.605 -3.622 1.00 98.38 80 VAL A N 1
ATOM 567 C CA . VAL A 1 80 ? 5.073 6.570 -4.314 1.00 98.38 80 VAL A CA 1
ATOM 568 C C . VAL A 1 80 ? 6.116 5.813 -5.116 1.00 98.38 80 VAL A C 1
ATOM 570 O O . VAL A 1 80 ? 6.751 4.899 -4.597 1.00 98.38 80 VAL A O 1
ATOM 573 N N . GLY A 1 81 ? 6.301 6.176 -6.382 1.00 97.38 81 GLY A N 1
ATOM 574 C CA . GLY A 1 81 ? 7.284 5.515 -7.233 1.00 97.38 81 GLY A CA 1
ATOM 575 C C . GLY A 1 81 ? 6.936 5.535 -8.719 1.00 97.38 81 GLY A C 1
ATOM 576 O O . GLY A 1 81 ? 6.027 6.248 -9.146 1.00 97.38 81 GLY A O 1
ATOM 577 N N . PRO A 1 82 ? 7.683 4.788 -9.544 1.00 95.88 82 PRO A N 1
ATOM 578 C CA . PRO A 1 82 ? 7.343 4.591 -10.947 1.00 95.88 82 PRO A CA 1
ATOM 579 C C . PRO A 1 82 ? 6.099 3.704 -11.093 1.00 95.88 82 PRO A C 1
ATOM 581 O O . PRO A 1 82 ? 5.966 2.712 -10.387 1.00 95.88 82 PRO A O 1
ATOM 584 N N . HIS A 1 83 ? 5.219 4.036 -12.041 1.00 95.69 83 HIS A N 1
ATOM 585 C CA . HIS A 1 83 ? 4.045 3.231 -12.422 1.00 95.69 83 HIS A CA 1
ATOM 586 C C . HIS A 1 83 ? 3.052 2.912 -11.288 1.00 95.69 83 HIS A C 1
ATOM 588 O O . HIS A 1 83 ? 2.215 2.021 -11.434 1.00 95.69 83 HIS A O 1
ATOM 594 N N . VAL A 1 84 ? 3.088 3.646 -10.170 1.00 97.81 84 VAL A N 1
ATOM 595 C CA . VAL A 1 84 ? 2.138 3.423 -9.069 1.00 97.81 84 VAL A CA 1
ATOM 596 C C . VAL A 1 84 ? 0.705 3.818 -9.441 1.00 97.81 84 VAL A C 1
ATOM 598 O O . VAL A 1 84 ? -0.230 3.348 -8.796 1.00 97.81 84 VAL A O 1
ATOM 601 N N . SER A 1 85 ? 0.517 4.610 -10.507 1.00 97.50 85 SER A N 1
ATOM 602 C CA . SER A 1 85 ? -0.797 4.857 -11.117 1.00 97.50 85 SER A CA 1
ATOM 603 C C . SER A 1 85 ? -1.477 3.585 -11.620 1.00 97.50 85 SER A C 1
ATOM 605 O O . SER A 1 85 ? -2.697 3.514 -11.593 1.00 97.50 85 SER A O 1
ATOM 607 N N . GLU A 1 86 ? -0.707 2.578 -12.038 1.00 96.88 86 GLU A N 1
ATOM 608 C CA . GLU A 1 86 ? -1.246 1.292 -12.498 1.00 96.88 86 GLU A CA 1
ATOM 609 C C . GLU A 1 86 ? -1.481 0.343 -11.315 1.00 96.88 86 GLU A C 1
ATOM 611 O O . GLU A 1 86 ? -2.462 -0.395 -11.268 1.00 96.88 86 GLU A O 1
ATOM 616 N N . MET A 1 87 ? -0.607 0.400 -10.306 1.00 97.31 87 MET A N 1
ATOM 617 C CA . MET A 1 87 ? -0.688 -0.442 -9.104 1.00 97.31 87 MET A CA 1
ATOM 618 C C . MET A 1 87 ? -1.863 -0.066 -8.184 1.00 97.31 87 MET A C 1
ATOM 620 O O . MET A 1 87 ? -2.347 -0.898 -7.414 1.00 97.31 87 MET A O 1
ATOM 624 N N . ILE A 1 88 ? -2.346 1.181 -8.243 1.00 97.62 88 ILE A N 1
ATOM 625 C CA . ILE A 1 88 ? -3.450 1.640 -7.386 1.00 97.62 88 ILE A CA 1
ATOM 626 C C . ILE A 1 88 ? -4.771 0.925 -7.678 1.00 97.62 88 ILE A C 1
ATOM 628 O O . ILE A 1 88 ? -5.609 0.833 -6.787 1.00 97.62 88 ILE A O 1
ATOM 632 N N . VAL A 1 89 ? -4.958 0.396 -8.890 1.00 96.00 89 VAL A N 1
ATOM 633 C CA . VAL A 1 89 ? -6.187 -0.314 -9.274 1.00 96.00 89 VAL A CA 1
ATOM 634 C C . VAL A 1 89 ? -6.352 -1.585 -8.442 1.00 96.00 89 VAL A C 1
ATOM 636 O O . VAL A 1 89 ? -7.415 -1.815 -7.874 1.00 96.00 89 VAL A O 1
ATOM 639 N N . GLU A 1 90 ? -5.282 -2.364 -8.277 1.00 96.50 90 GLU A N 1
ATOM 640 C CA . GLU A 1 90 ? -5.278 -3.526 -7.381 1.00 96.50 90 GLU A CA 1
ATOM 641 C C . GLU A 1 90 ? -5.572 -3.106 -5.934 1.00 96.50 90 GLU A C 1
ATOM 643 O O . GLU A 1 90 ? -6.429 -3.679 -5.263 1.00 96.50 90 GLU A O 1
ATOM 648 N N . SER A 1 91 ? -4.904 -2.052 -5.464 1.00 97.31 91 SER A N 1
ATOM 649 C CA . SER A 1 91 ? -5.086 -1.537 -4.103 1.00 97.31 91 SER A CA 1
ATOM 650 C C . SER A 1 91 ? -6.518 -1.052 -3.846 1.00 97.31 91 SER A C 1
ATOM 652 O O . SER A 1 91 ? -7.035 -1.172 -2.736 1.00 97.31 91 SER A O 1
ATOM 654 N N . GLN A 1 92 ? -7.172 -0.509 -4.874 1.00 96.75 92 GLN A N 1
ATOM 655 C CA . GLN A 1 92 ? -8.560 -0.078 -4.816 1.00 96.75 92 GLN A CA 1
ATOM 656 C C . GLN A 1 92 ? -9.501 -1.264 -4.634 1.00 96.75 92 GLN A C 1
ATOM 658 O O . GLN A 1 92 ? -10.389 -1.177 -3.787 1.00 96.75 92 GLN A O 1
ATOM 663 N N . LEU A 1 93 ? -9.290 -2.365 -5.362 1.00 95.75 93 LEU A N 1
ATOM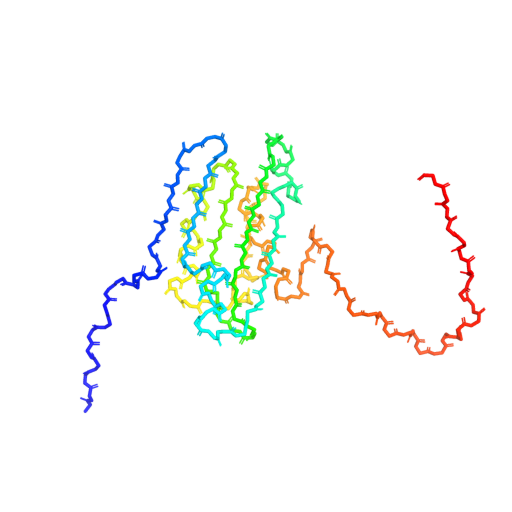 664 C CA . LEU A 1 93 ? -10.071 -3.590 -5.179 1.00 95.75 93 LEU A CA 1
ATOM 665 C C . LEU A 1 93 ? -9.924 -4.102 -3.744 1.00 95.75 93 LEU A C 1
ATOM 667 O O . LEU A 1 93 ? -10.929 -4.387 -3.095 1.00 95.75 93 LEU A O 1
ATOM 671 N N . ILE A 1 94 ? -8.688 -4.098 -3.227 1.00 96.31 94 ILE A N 1
ATOM 672 C CA . ILE A 1 94 ? -8.357 -4.533 -1.865 1.00 96.31 94 ILE A CA 1
ATOM 673 C C . ILE A 1 94 ? -9.131 -3.749 -0.798 1.00 96.31 94 ILE A C 1
ATOM 675 O O . ILE A 1 94 ? -9.695 -4.341 0.122 1.00 96.31 94 ILE A O 1
ATOM 679 N N . VAL A 1 95 ? -9.188 -2.422 -0.923 1.00 96.31 95 VAL A N 1
ATOM 680 C CA . VAL A 1 95 ? -9.955 -1.567 0.000 1.00 96.31 95 VAL A CA 1
ATOM 681 C C . VAL A 1 95 ? -11.464 -1.677 -0.257 1.00 96.31 95 VAL A C 1
ATOM 683 O O . VAL A 1 95 ? -12.261 -1.657 0.675 1.00 96.31 95 VAL A O 1
ATOM 686 N N . GLY A 1 96 ? -11.886 -1.796 -1.516 1.00 93.81 96 GLY A N 1
ATOM 687 C CA . GLY A 1 96 ? -13.293 -1.781 -1.917 1.00 93.81 96 GLY A CA 1
ATOM 688 C C . GLY A 1 96 ? -14.099 -2.964 -1.380 1.00 93.81 96 GLY A C 1
ATOM 689 O O . GLY A 1 96 ? -15.232 -2.775 -0.925 1.00 93.81 96 GLY A O 1
ATOM 690 N N . TRP A 1 97 ? -13.515 -4.163 -1.385 1.00 93.31 97 TRP A N 1
ATOM 691 C CA . TRP A 1 97 ? -14.161 -5.383 -0.886 1.00 93.31 97 TRP A CA 1
ATOM 692 C C . TRP A 1 97 ? -13.892 -5.677 0.604 1.00 93.31 97 TRP A C 1
ATOM 694 O O . TRP A 1 97 ? -14.272 -6.740 1.074 1.00 93.31 97 TRP A O 1
ATOM 704 N N . ASP A 1 98 ? -13.251 -4.751 1.335 1.00 94.56 98 ASP A N 1
ATOM 705 C CA . ASP A 1 98 ? -12.857 -4.908 2.747 1.00 94.56 98 ASP A CA 1
ATOM 706 C C . ASP A 1 98 ? -11.959 -6.135 3.036 1.00 94.56 98 ASP A C 1
ATOM 708 O O . ASP A 1 98 ? -12.166 -6.816 4.037 1.00 94.56 98 ASP A O 1
ATOM 712 N N . ALA A 1 99 ? -10.956 -6.434 2.197 1.00 96.62 99 ALA A N 1
ATOM 713 C CA . ALA A 1 99 ? -10.100 -7.604 2.438 1.00 96.62 99 ALA A CA 1
ATOM 714 C C . ALA A 1 99 ? -9.286 -7.463 3.713 1.00 96.62 99 ALA A C 1
ATOM 716 O O . ALA A 1 99 ? -8.810 -6.374 4.043 1.00 96.62 99 ALA A O 1
ATOM 717 N N . GLU A 1 100 ? -9.000 -8.601 4.329 1.00 97.81 100 GLU A N 1
ATOM 718 C CA . GLU A 1 100 ? -7.910 -8.722 5.282 1.00 97.81 100 GLU A CA 1
ATOM 719 C C . GLU A 1 100 ? -6.567 -8.922 4.554 1.00 97.81 100 GLU A C 1
ATOM 721 O O . GLU A 1 100 ? -6.519 -9.455 3.440 1.00 97.81 100 GLU A O 1
ATOM 726 N N . PRO A 1 101 ? -5.424 -8.561 5.164 1.00 97.50 101 PRO A N 1
ATOM 727 C CA . PRO A 1 101 ? -4.112 -8.842 4.579 1.00 97.50 101 PRO A CA 1
ATOM 728 C C . PRO A 1 101 ? -3.887 -10.321 4.219 1.00 97.50 101 PRO A C 1
ATOM 730 O O . PRO A 1 101 ? -3.223 -1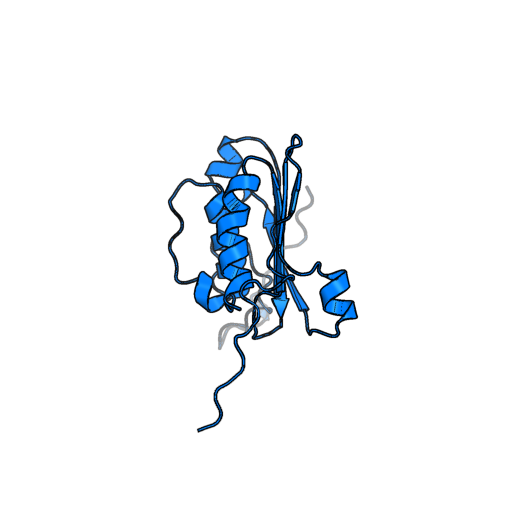0.627 3.226 1.00 97.50 101 PRO A O 1
ATOM 733 N N . SER A 1 102 ? -4.470 -11.234 4.999 1.00 96.56 102 SER A N 1
ATOM 734 C CA . SER A 1 102 ? -4.440 -12.685 4.789 1.00 96.56 102 SER A CA 1
ATOM 735 C C . SER A 1 102 ? -5.131 -13.112 3.483 1.00 96.56 102 SER A C 1
ATOM 737 O O . SER A 1 102 ? -4.646 -14.027 2.809 1.00 96.56 102 SER A O 1
ATOM 739 N N . ASP A 1 103 ? -6.202 -12.420 3.077 1.00 96.81 103 ASP A N 1
ATOM 740 C CA . ASP A 1 103 ? -6.888 -12.656 1.806 1.00 96.81 103 ASP A CA 1
ATOM 741 C C . ASP A 1 103 ? -6.011 -12.303 0.617 1.00 96.81 103 ASP A C 1
ATOM 743 O O . ASP A 1 103 ? -6.049 -12.994 -0.396 1.00 96.81 103 ASP A O 1
ATOM 747 N N . VAL A 1 104 ? -5.213 -11.241 0.714 1.00 96.62 104 VAL A N 1
ATOM 748 C CA . VAL A 1 104 ? -4.340 -10.817 -0.386 1.00 96.62 104 VAL A CA 1
ATOM 749 C C . VAL A 1 104 ? -3.097 -11.703 -0.452 1.00 96.62 104 VAL A C 1
ATOM 751 O O . VAL A 1 104 ? -2.719 -12.139 -1.536 1.00 96.62 104 VAL A O 1
ATOM 754 N N . ALA A 1 105 ? -2.531 -12.071 0.701 1.00 96.19 105 ALA A N 1
ATOM 755 C CA . ALA A 1 105 ? -1.303 -12.860 0.836 1.00 96.19 105 ALA A CA 1
ATOM 756 C C . ALA A 1 105 ? -1.340 -14.272 0.207 1.00 96.19 105 ALA A C 1
ATOM 758 O O . ALA A 1 105 ? -0.303 -14.928 0.111 1.00 96.19 105 ALA A O 1
ATOM 759 N N . ARG A 1 106 ? -2.512 -14.781 -0.197 1.00 95.44 106 ARG A N 1
ATOM 760 C CA . ARG A 1 106 ? -2.647 -16.064 -0.920 1.00 95.44 106 ARG A CA 1
ATOM 761 C C . ARG A 1 106 ? -2.493 -15.942 -2.439 1.00 95.44 106 ARG A C 1
ATOM 763 O O . ARG A 1 106 ? -2.422 -16.967 -3.112 1.00 95.44 106 ARG A O 1
ATOM 770 N N . HIS A 1 107 ? -2.488 -14.725 -2.975 1.00 95.75 107 HIS A N 1
ATOM 771 C CA . HIS A 1 107 ? -2.382 -14.482 -4.409 1.00 95.75 107 HIS A CA 1
ATOM 772 C C . HIS A 1 107 ? -0.920 -14.395 -4.844 1.00 95.75 107 HIS A C 1
ATOM 774 O O . HIS A 1 107 ? -0.041 -14.033 -4.065 1.00 95.75 107 HIS A O 1
ATOM 780 N N . ILE A 1 108 ? -0.669 -14.750 -6.103 1.00 95.06 108 ILE A N 1
ATOM 781 C CA . ILE A 1 108 ? 0.671 -14.779 -6.685 1.00 95.06 108 ILE A CA 1
ATOM 782 C C . ILE A 1 108 ? 0.817 -13.575 -7.610 1.00 95.06 108 ILE A C 1
ATOM 784 O O . ILE A 1 108 ? 0.167 -13.503 -8.654 1.00 95.06 108 ILE A O 1
ATOM 788 N N . HIS A 1 109 ? 1.692 -12.645 -7.238 1.00 96.12 109 HIS A N 1
ATOM 789 C CA . HIS A 1 109 ? 2.104 -11.550 -8.111 1.00 96.12 109 HIS A CA 1
ATOM 790 C C . HIS A 1 109 ? 3.073 -12.061 -9.175 1.00 96.12 109 HIS A C 1
ATOM 792 O O . HIS A 1 109 ? 3.932 -12.900 -8.909 1.00 96.12 109 HIS A O 1
ATOM 798 N N . ALA A 1 110 ? 2.934 -11.555 -10.399 1.00 96.88 110 ALA A N 1
ATOM 799 C CA . ALA A 1 110 ? 3.824 -11.926 -11.489 1.00 96.88 110 ALA A CA 1
ATOM 800 C C . ALA A 1 110 ? 5.260 -11.456 -11.209 1.00 96.88 110 ALA A C 1
ATOM 802 O O . ALA A 1 110 ? 5.476 -10.321 -10.778 1.00 96.88 110 ALA A O 1
ATOM 803 N N . HIS A 1 111 ? 6.234 -12.309 -11.524 1.00 95.88 111 HIS A N 1
ATOM 804 C CA . HIS A 1 111 ? 7.654 -12.032 -11.330 1.00 95.88 111 HIS A CA 1
ATOM 805 C C . HIS A 1 111 ? 8.391 -11.868 -12.676 1.00 95.88 111 HIS A C 1
ATOM 807 O O . HIS A 1 111 ? 8.207 -12.712 -13.556 1.00 95.88 111 HIS A O 1
ATOM 813 N N . PRO A 1 112 ? 9.268 -10.856 -12.853 1.00 94.81 112 PRO A N 1
ATOM 814 C CA . PRO A 1 112 ? 9.487 -9.710 -11.970 1.00 94.81 112 PRO A CA 1
ATOM 815 C C . PRO A 1 112 ? 8.544 -8.531 -12.297 1.00 94.81 112 PRO A C 1
ATOM 817 O O . PRO A 1 112 ? 8.508 -8.053 -13.435 1.00 94.81 112 PRO A O 1
ATOM 820 N N . THR A 1 113 ? 7.840 -7.981 -11.303 1.00 96.12 113 THR A N 1
ATOM 821 C CA . THR A 1 113 ? 7.001 -6.772 -11.436 1.00 96.12 113 THR A CA 1
ATOM 822 C C . THR A 1 113 ? 7.118 -5.836 -10.228 1.00 96.12 113 THR A C 1
ATOM 824 O O . THR A 1 113 ? 7.564 -6.219 -9.154 1.00 96.12 113 THR A O 1
ATOM 827 N N . LEU A 1 114 ? 6.730 -4.564 -10.392 1.00 95.81 114 LEU A N 1
ATOM 828 C CA . LEU A 1 114 ? 6.653 -3.628 -9.258 1.00 95.81 114 LEU A CA 1
ATOM 829 C C . LEU A 1 114 ? 5.507 -3.989 -8.301 1.00 95.81 114 LEU A C 1
ATOM 831 O O . LEU A 1 114 ? 5.626 -3.758 -7.100 1.00 95.81 114 LEU A O 1
ATOM 835 N N . SER A 1 115 ? 4.431 -4.592 -8.818 1.00 96.31 115 SER A N 1
ATOM 836 C CA . SER A 1 115 ? 3.280 -5.046 -8.029 1.00 96.31 115 SER A CA 1
ATOM 837 C C . SER A 1 115 ? 3.642 -6.114 -6.998 1.00 96.31 115 SER A C 1
ATOM 839 O O . SER A 1 115 ? 2.968 -6.208 -5.979 1.00 96.31 115 SER A O 1
ATOM 841 N N . GLU A 1 116 ? 4.751 -6.843 -7.169 1.00 96.50 116 GLU A N 1
ATOM 842 C CA . GLU A 1 116 ? 5.281 -7.731 -6.123 1.00 96.50 116 GLU A CA 1
ATOM 843 C C . GLU A 1 116 ? 5.490 -6.999 -4.788 1.00 96.50 116 GLU A C 1
ATOM 845 O O . GLU A 1 116 ? 5.303 -7.595 -3.735 1.00 96.50 116 GLU A O 1
ATOM 850 N N . ALA A 1 117 ? 5.809 -5.697 -4.795 1.00 96.44 117 ALA A N 1
ATOM 851 C CA . ALA A 1 117 ? 5.953 -4.924 -3.560 1.00 96.44 117 ALA A CA 1
ATOM 852 C C . ALA A 1 117 ? 4.618 -4.743 -2.812 1.00 96.44 117 ALA A C 1
ATOM 854 O O . ALA A 1 117 ? 4.607 -4.652 -1.585 1.00 96.44 117 ALA A O 1
ATOM 855 N N . VAL A 1 118 ? 3.491 -4.710 -3.534 1.00 97.31 118 VAL A N 1
ATOM 856 C CA . VAL A 1 118 ? 2.148 -4.729 -2.935 1.00 97.31 118 VAL A CA 1
ATOM 857 C C . VAL A 1 118 ? 1.911 -6.092 -2.292 1.00 97.31 118 VAL A C 1
ATOM 859 O O . VAL A 1 118 ? 1.602 -6.155 -1.102 1.00 97.31 118 VAL A O 1
ATOM 862 N N . GLY A 1 119 ? 2.155 -7.176 -3.033 1.00 96.50 119 GLY A N 1
ATOM 863 C CA . GLY A 1 119 ? 2.057 -8.546 -2.522 1.00 96.50 119 GLY A CA 1
ATOM 864 C C . GLY A 1 119 ? 2.905 -8.791 -1.276 1.00 96.50 119 GLY A C 1
ATOM 865 O O . GLY A 1 119 ? 2.398 -9.280 -0.269 1.00 96.50 119 GLY A O 1
ATOM 866 N N . GLU A 1 120 ? 4.170 -8.373 -1.289 1.00 96.44 120 GLU A N 1
ATOM 867 C CA . GLU A 1 120 ? 5.082 -8.510 -0.151 1.00 96.44 120 GLU A CA 1
ATOM 868 C C . GLU A 1 120 ? 4.646 -7.693 1.067 1.00 96.44 120 GLU A C 1
ATOM 870 O O . GLU A 1 120 ? 4.830 -8.134 2.207 1.00 96.44 120 GLU A O 1
ATOM 875 N N . ALA A 1 121 ? 4.032 -6.521 0.862 1.00 97.06 121 ALA A N 1
ATOM 876 C CA . ALA A 1 121 ? 3.478 -5.740 1.962 1.00 97.06 121 ALA A CA 1
ATOM 877 C C . ALA A 1 121 ? 2.369 -6.519 2.693 1.00 97.06 121 ALA A C 1
ATOM 879 O O . ALA A 1 121 ? 2.349 -6.531 3.929 1.00 97.06 121 ALA A O 1
ATOM 880 N N . PHE A 1 122 ? 1.503 -7.213 1.946 1.00 97.19 122 PHE A N 1
ATOM 881 C CA . PHE A 1 122 ? 0.424 -8.043 2.491 1.00 97.19 122 PHE A CA 1
ATOM 882 C C . PHE A 1 122 ? 0.908 -9.379 3.056 1.00 97.19 122 PHE A C 1
ATOM 884 O O . PHE A 1 122 ? 0.496 -9.747 4.155 1.00 97.19 122 PHE A O 1
ATOM 891 N N . LEU A 1 123 ? 1.835 -10.067 2.384 1.00 96.00 123 LEU A N 1
ATOM 892 C CA . LEU A 1 123 ? 2.510 -11.257 2.915 1.00 96.00 123 LEU A CA 1
ATOM 893 C C . LEU A 1 123 ? 3.150 -10.961 4.271 1.00 96.00 123 LEU A C 1
ATOM 895 O O . LEU A 1 123 ? 3.004 -11.729 5.221 1.00 96.00 123 LEU A O 1
ATOM 899 N N . SER A 1 124 ? 3.821 -9.816 4.381 1.00 94.81 124 SER A N 1
ATOM 900 C CA . SER A 1 124 ? 4.469 -9.392 5.617 1.00 94.81 124 SER A CA 1
ATOM 901 C C . SER A 1 124 ? 3.462 -9.073 6.725 1.00 94.81 124 SER A C 1
ATOM 903 O O . SER A 1 124 ? 3.673 -9.502 7.857 1.00 94.81 124 SER A O 1
ATOM 905 N N . LEU A 1 125 ? 2.347 -8.401 6.411 1.00 94.81 125 LEU A N 1
ATOM 906 C CA . LEU A 1 125 ? 1.246 -8.182 7.363 1.00 94.81 125 LEU A CA 1
ATOM 907 C C . LEU A 1 125 ? 0.595 -9.495 7.823 1.00 94.81 125 LEU A C 1
ATOM 909 O O . LEU A 1 125 ? 0.191 -9.599 8.974 1.00 94.81 125 LEU A O 1
ATOM 913 N N . ALA A 1 126 ? 0.555 -10.508 6.959 1.00 93.94 126 ALA A N 1
ATOM 914 C CA . ALA A 1 126 ? 0.044 -11.840 7.271 1.00 93.94 126 ALA A CA 1
ATOM 915 C C . ALA A 1 126 ? 1.068 -12.759 7.976 1.00 93.94 126 ALA A C 1
ATOM 917 O O . ALA A 1 126 ? 0.827 -13.958 8.100 1.00 93.94 126 ALA A O 1
ATOM 918 N N . GLY A 1 127 ? 2.234 -12.249 8.401 1.00 91.50 127 GLY A N 1
ATOM 919 C CA . GLY A 1 127 ? 3.250 -13.060 9.093 1.00 91.50 127 GLY A CA 1
ATOM 920 C C . GLY A 1 127 ? 4.068 -13.989 8.180 1.00 91.50 127 GLY A C 1
ATOM 921 O O . GLY A 1 127 ? 4.728 -14.903 8.665 1.00 91.50 127 GLY A O 1
ATOM 922 N N . ARG A 1 128 ? 4.034 -13.772 6.859 1.00 88.38 128 ARG A N 1
ATOM 923 C CA . ARG A 1 128 ? 4.618 -14.650 5.825 1.00 88.38 128 ARG A CA 1
ATOM 924 C C . ARG A 1 128 ? 5.551 -13.913 4.849 1.00 88.38 128 ARG A C 1
ATOM 926 O O . ARG A 1 128 ? 5.703 -14.341 3.710 1.00 88.38 128 ARG A O 1
ATOM 933 N N . GLY A 1 129 ? 6.136 -12.790 5.267 1.00 85.94 129 GLY A N 1
ATOM 934 C CA . GLY A 1 129 ? 6.985 -11.956 4.404 1.00 85.94 129 GLY A CA 1
ATOM 935 C C . GLY A 1 129 ? 8.268 -12.668 3.966 1.00 85.94 129 GLY A C 1
ATOM 936 O O . GLY A 1 129 ? 8.903 -13.336 4.784 1.00 85.94 129 GLY A O 1
ATOM 937 N N . LEU A 1 130 ? 8.661 -12.505 2.699 1.00 84.88 130 LEU A N 1
ATOM 938 C CA . LEU A 1 130 ? 9.858 -13.153 2.138 1.00 84.88 130 LEU A CA 1
ATOM 939 C C . LEU A 1 130 ? 11.017 -12.167 1.975 1.00 84.88 130 LEU A C 1
ATOM 941 O O . LEU A 1 130 ? 12.165 -12.492 2.276 1.00 84.88 130 LEU A O 1
ATOM 945 N N . HIS A 1 131 ? 10.708 -10.945 1.544 1.00 79.38 131 HIS A N 1
ATOM 946 C CA . HIS A 1 131 ? 11.711 -9.943 1.166 1.00 79.38 131 HIS A CA 1
ATOM 947 C C . HIS A 1 131 ? 11.825 -8.773 2.155 1.00 79.38 131 HIS A C 1
ATOM 949 O O . HIS A 1 131 ? 12.641 -7.870 1.978 1.00 79.38 131 HIS A O 1
ATOM 955 N N . GLN A 1 132 ? 11.060 -8.811 3.247 1.00 74.62 132 GLN A N 1
ATOM 956 C CA . GLN A 1 132 ? 11.164 -7.870 4.356 1.00 74.62 132 GLN A CA 1
ATOM 957 C C . GLN A 1 132 ? 11.391 -8.648 5.650 1.00 74.62 132 GLN A C 1
ATOM 959 O O . GLN A 1 132 ? 10.585 -9.495 6.035 1.00 74.62 132 GLN A O 1
ATOM 964 N N . ARG A 1 133 ? 12.491 -8.351 6.358 1.00 62.22 133 ARG A N 1
ATOM 965 C CA . ARG A 1 133 ? 12.697 -8.902 7.702 1.00 62.22 133 ARG A CA 1
ATOM 966 C C . ARG A 1 133 ? 11.591 -8.390 8.614 1.00 62.22 133 ARG A C 1
ATOM 968 O O . ARG A 1 133 ? 11.553 -7.207 8.946 1.00 62.22 133 ARG A O 1
ATOM 975 N N . GLN A 1 134 ? 10.737 -9.295 9.069 1.00 61.12 134 GLN A N 1
ATOM 976 C CA . GLN A 1 134 ? 9.841 -8.999 10.174 1.00 61.12 134 GLN A CA 1
ATOM 977 C C . GLN A 1 134 ? 10.673 -8.797 11.441 1.00 61.12 134 GLN A C 1
ATOM 979 O O . GLN A 1 134 ? 11.647 -9.520 11.681 1.00 61.12 134 GLN A O 1
ATOM 984 N N . ARG A 1 135 ? 10.289 -7.827 12.278 1.00 56.84 135 ARG A N 1
ATOM 985 C CA . ARG A 1 135 ? 10.735 -7.815 13.674 1.00 56.84 135 ARG A CA 1
ATOM 986 C C . ARG A 1 135 ? 10.118 -9.039 14.342 1.00 56.84 135 ARG A C 1
ATOM 988 O O . ARG A 1 135 ? 8.999 -8.979 14.834 1.00 56.84 135 ARG A O 1
ATOM 995 N N . GLN A 1 136 ? 10.834 -10.157 14.306 1.00 48.12 136 GLN A N 1
ATOM 996 C CA . GLN A 1 136 ? 10.460 -11.331 15.078 1.00 48.12 136 GLN A CA 1
ATOM 997 C C . GLN A 1 136 ? 10.494 -10.948 16.560 1.00 48.12 136 GLN A C 1
ATOM 999 O O . GLN A 1 136 ? 11.427 -10.273 17.012 1.00 48.12 136 GLN A O 1
ATOM 1004 N N . ALA A 1 137 ? 9.488 -11.387 17.320 1.00 51.31 137 ALA A N 1
ATOM 1005 C CA . ALA A 1 137 ? 9.649 -11.507 18.763 1.00 51.31 137 ALA A CA 1
ATOM 1006 C C . ALA A 1 137 ? 10.942 -12.304 19.029 1.00 51.31 137 ALA A C 1
ATOM 1008 O O . ALA A 1 137 ? 11.262 -13.195 18.233 1.00 51.31 137 ALA A O 1
ATOM 1009 N N . PRO A 1 138 ? 11.721 -11.980 20.078 1.00 51.81 138 PRO A N 1
ATOM 1010 C CA . PRO A 1 138 ? 12.966 -12.687 20.348 1.00 51.81 138 PRO A CA 1
ATOM 1011 C C . PRO A 1 138 ? 12.694 -14.191 20.354 1.00 51.81 138 PRO A C 1
ATOM 1013 O O . PRO A 1 138 ? 11.801 -14.656 21.064 1.00 51.81 138 PRO A O 1
ATOM 1016 N N . ALA A 1 139 ? 13.424 -14.929 19.513 1.00 57.12 139 ALA A N 1
ATOM 1017 C CA . ALA A 1 139 ? 13.251 -16.367 19.392 1.00 57.12 139 ALA A CA 1
ATOM 1018 C C . ALA A 1 139 ? 13.347 -16.997 20.786 1.00 57.12 139 ALA A C 1
ATOM 1020 O O . ALA A 1 139 ? 14.310 -16.749 21.521 1.00 57.12 139 ALA A O 1
ATOM 1021 N N . GLN A 1 140 ? 12.341 -17.793 21.155 1.00 59.50 140 GLN A N 1
ATOM 1022 C CA . GLN A 1 140 ? 12.416 -18.600 22.366 1.00 59.50 140 GLN A CA 1
ATOM 1023 C C . GLN A 1 140 ? 13.673 -19.476 22.260 1.00 59.50 140 GLN A C 1
ATOM 1025 O O . GLN A 1 140 ? 13.898 -20.089 21.209 1.00 59.50 140 GLN A O 1
ATOM 1030 N N . PRO A 1 141 ? 14.534 -19.500 23.291 1.00 64.38 141 PRO A N 1
ATOM 1031 C CA . PRO A 1 141 ? 15.736 -20.312 23.249 1.00 64.38 141 PRO A CA 1
ATOM 1032 C C . PRO A 1 141 ? 15.353 -21.773 23.020 1.00 64.38 141 PRO A C 1
ATOM 1034 O O . PRO A 1 141 ? 14.348 -22.254 23.544 1.00 64.38 141 PRO A O 1
ATOM 1037 N N . TRP A 1 142 ? 16.157 -22.477 22.226 1.00 60.72 142 TRP A N 1
ATOM 1038 C CA . TRP A 1 142 ? 15.940 -23.898 21.991 1.00 60.72 142 TRP A CA 1
ATOM 1039 C C . TRP A 1 142 ? 15.903 -24.652 23.329 1.00 60.72 142 TRP A C 1
ATOM 1041 O O . TRP A 1 142 ? 16.775 -24.411 24.177 1.00 60.72 142 TRP A O 1
ATOM 1051 N N . PRO A 1 143 ? 14.931 -25.562 23.535 1.00 73.06 143 PRO A N 1
ATOM 1052 C CA . PRO A 1 143 ? 14.864 -26.358 24.751 1.00 73.06 143 PRO A CA 1
ATOM 1053 C C . PRO A 1 143 ? 16.193 -27.091 24.975 1.00 73.06 143 PRO A C 1
ATOM 1055 O O . PRO A 1 143 ? 16.654 -27.828 24.108 1.00 73.06 143 PRO A O 1
ATOM 1058 N N . GLY A 1 144 ? 16.830 -26.861 26.125 1.00 72.94 144 GLY A N 1
ATOM 1059 C CA . GLY A 1 144 ? 18.082 -27.527 26.505 1.00 72.94 144 GLY A CA 1
ATOM 1060 C C . GLY A 1 144 ? 19.382 -26.791 26.153 1.00 72.94 144 GLY A C 1
ATOM 1061 O O . GLY A 1 144 ? 20.451 -27.260 26.542 1.00 72.94 144 GLY A O 1
ATOM 1062 N N . VAL A 1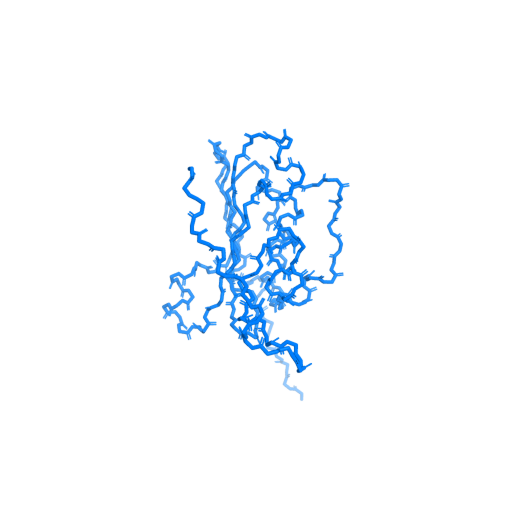 145 ? 19.343 -25.624 25.497 1.00 66.56 145 VAL A N 1
ATOM 1063 C CA . VAL A 1 145 ? 20.564 -24.837 25.236 1.00 66.56 145 VAL A CA 1
ATOM 1064 C C . VAL A 1 145 ? 20.823 -23.869 26.389 1.00 66.56 145 VAL A C 1
ATOM 1066 O O . VAL A 1 145 ? 20.114 -22.878 26.573 1.00 66.56 145 VAL A O 1
ATOM 1069 N N . SER A 1 146 ? 21.858 -24.152 27.187 1.00 58.62 146 SER A N 1
ATOM 1070 C CA . SER A 1 146 ? 22.209 -23.295 28.321 1.00 58.62 146 SER A CA 1
ATOM 1071 C C . SER A 1 146 ? 22.640 -21.890 27.851 1.00 58.62 146 SER A C 1
ATOM 1073 O O . SER A 1 146 ? 23.385 -21.771 26.873 1.00 58.62 146 SER A O 1
ATOM 1075 N N . PRO A 1 147 ? 22.270 -20.815 28.574 1.00 58.94 147 PRO A N 1
ATOM 1076 C CA . PRO A 1 147 ? 22.670 -19.440 28.254 1.00 58.94 147 PRO A CA 1
ATOM 1077 C C . PRO A 1 147 ? 24.185 -19.204 28.154 1.00 58.94 147 PRO A C 1
ATOM 1079 O O . PRO A 1 147 ? 24.603 -18.203 27.578 1.00 58.94 147 PRO A O 1
ATOM 1082 N N . ARG A 1 148 ? 24.996 -20.106 28.723 1.00 61.19 148 ARG A N 1
ATOM 1083 C CA . ARG A 1 148 ? 26.453 -19.975 28.878 1.00 61.19 148 ARG A CA 1
ATOM 1084 C C . ARG A 1 148 ? 27.256 -20.257 27.607 1.00 61.19 148 ARG A C 1
ATOM 1086 O O . ARG A 1 148 ? 28.440 -19.955 27.580 1.00 61.19 148 ARG A O 1
ATOM 1093 N N . LEU A 1 149 ? 26.628 -20.799 26.562 1.00 55.47 149 LEU A N 1
ATOM 1094 C CA . LEU A 1 149 ? 27.277 -21.055 2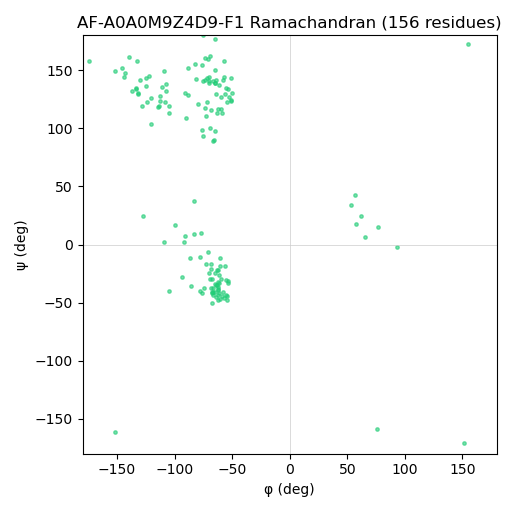5.268 1.00 55.47 149 LEU A CA 1
ATOM 1095 C C . LEU A 1 149 ? 27.128 -19.894 24.273 1.00 55.47 149 LEU A C 1
ATOM 1097 O O . LEU A 1 149 ? 27.604 -19.979 23.143 1.00 55.47 149 LEU A O 1
ATOM 1101 N N . ARG A 1 150 ? 26.491 -18.787 24.677 1.00 58.62 150 ARG A N 1
ATOM 1102 C CA . ARG A 1 150 ? 26.489 -17.554 23.889 1.00 58.62 150 ARG A CA 1
ATOM 1103 C C . ARG A 1 150 ? 27.846 -16.875 24.034 1.00 58.62 150 ARG A C 1
ATOM 1105 O O . ARG A 1 150 ? 28.062 -16.121 24.977 1.00 58.62 150 ARG A O 1
ATOM 1112 N N . GLY A 1 151 ? 28.754 -17.153 23.101 1.00 49.38 151 GLY A N 1
ATOM 1113 C CA . GLY A 1 151 ? 29.949 -16.339 22.918 1.00 49.38 151 GLY A CA 1
ATOM 1114 C C . GLY A 1 151 ? 29.533 -14.875 22.798 1.00 49.38 151 GLY A C 1
ATOM 1115 O O . GLY A 1 151 ? 28.692 -14.526 21.968 1.00 49.38 151 GLY A O 1
ATOM 1116 N N . THR A 1 152 ? 30.071 -14.026 23.665 1.00 48.91 152 THR A N 1
ATOM 1117 C CA . THR A 1 152 ? 29.936 -12.578 23.549 1.00 48.91 152 THR A CA 1
ATOM 1118 C C . THR A 1 152 ? 30.700 -12.150 22.302 1.00 48.91 152 THR A C 1
ATOM 1120 O O . THR A 1 152 ? 31.897 -11.873 22.366 1.00 48.91 152 THR A O 1
ATOM 1123 N N . ALA A 1 153 ? 30.035 -12.136 21.148 1.00 52.16 153 ALA A N 1
ATOM 1124 C CA . ALA A 1 153 ? 30.524 -11.382 20.008 1.00 52.16 153 ALA A CA 1
ATOM 1125 C C . ALA A 1 153 ? 30.478 -9.906 20.423 1.00 52.16 153 ALA A C 1
ATOM 1127 O O . ALA A 1 153 ? 29.413 -9.289 20.459 1.00 52.16 153 ALA A O 1
ATOM 1128 N N . GLY A 1 154 ? 31.628 -9.388 20.857 1.00 44.00 154 GLY A N 1
ATOM 1129 C CA . GLY A 1 154 ? 31.814 -7.964 21.095 1.00 44.00 154 GLY A CA 1
ATOM 1130 C C . GLY A 1 154 ? 31.516 -7.171 19.818 1.00 44.00 154 GLY A C 1
ATOM 1131 O O . GLY A 1 154 ? 31.558 -7.738 18.721 1.00 44.00 154 GLY A O 1
ATOM 1132 N N . PRO A 1 155 ? 31.187 -5.877 19.935 1.00 44.19 155 PRO A N 1
ATOM 1133 C CA . PRO A 1 155 ? 30.872 -5.061 18.775 1.00 4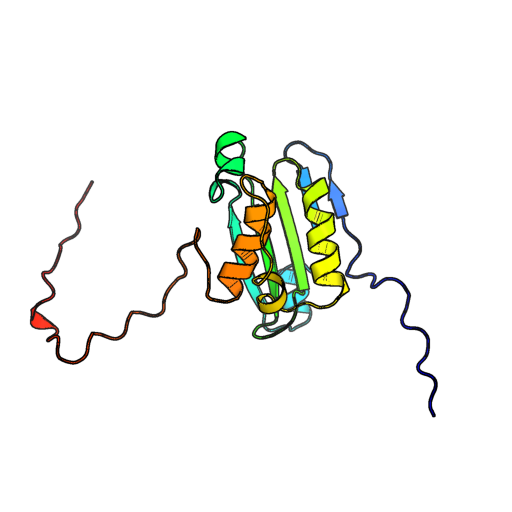4.19 155 PRO A CA 1
ATOM 1134 C C . PRO A 1 155 ? 32.078 -5.022 17.829 1.00 44.19 155 PRO A C 1
ATOM 1136 O O . PRO A 1 155 ? 33.142 -4.523 18.189 1.00 44.19 155 PRO A O 1
ATOM 1139 N N . LEU A 1 156 ? 31.903 -5.551 16.616 1.00 44.88 156 LEU A N 1
ATOM 1140 C CA . LEU A 1 156 ? 32.801 -5.268 15.504 1.00 44.88 156 LEU A CA 1
ATOM 1141 C C . LEU A 1 156 ? 32.573 -3.805 15.122 1.00 44.88 156 LEU A C 1
ATOM 1143 O O . LEU A 1 156 ? 31.580 -3.469 14.481 1.00 44.88 156 LEU A O 1
ATOM 1147 N N . GLN A 1 157 ? 33.472 -2.936 15.580 1.00 45.47 157 GLN A N 1
ATOM 1148 C CA . GLN A 1 157 ? 33.687 -1.636 14.957 1.00 45.47 157 GLN A CA 1
ATOM 1149 C C . GLN A 1 157 ? 34.172 -1.883 13.530 1.00 45.47 157 GLN A C 1
ATOM 1151 O O . GLN A 1 157 ? 35.242 -2.467 13.373 1.00 45.47 157 GLN A O 1
ATOM 1156 N N . GLN A 1 158 ? 33.394 -1.447 12.538 1.00 45.41 158 GLN A N 1
ATOM 1157 C CA . GLN A 1 158 ? 33.853 -0.684 11.372 1.00 45.41 158 GLN A CA 1
ATOM 1158 C C . GLN A 1 158 ? 32.709 0.210 10.898 1.00 45.41 158 GLN A C 1
ATOM 1160 O O . GLN A 1 158 ? 31.598 -0.328 10.691 1.00 45.41 158 GLN A O 1
#

Nearest PDB structures (foldseek):
  1lvl-assembly1_A-2  TM=9.593E-01  e=1.948E-10  Pseudomonas putida
  4ywo-assembly1_A-2  TM=9.410E-01  e=1.201E-10  Metallosphaera sedula DSM 5348
  4jq9-assembly3_D  TM=9.492E-01  e=6.940E-10  Escherichia coli
  1bhy-assembly1_A-2  TM=9.113E-01  e=1.941E-09  Neisseria meningitidis
  1ojt-assembly1_A-2  TM=9.090E-01  e=1.941E-09  Neisseria meningitidis

pLDDT: mean 85.4, std 18.34, range [40.38, 98.62]

Solvent-accessible surface area (backbone atoms only — not comparable to full-atom values): 9176 Å² total; per-residue (Å²): 132,86,80,77,74,83,71,70,94,64,61,77,60,38,55,71,45,72,44,93,52,93,65,18,36,20,36,25,45,44,52,66,68,57,37,50,74,71,66,47,60,73,41,75,43,76,26,48,31,58,62,29,72,35,18,53,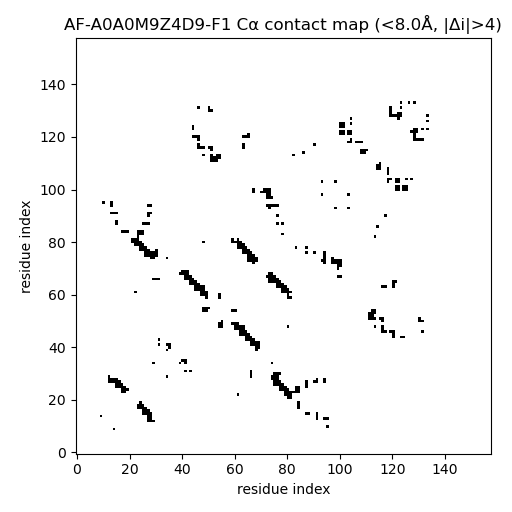74,67,73,50,70,38,36,37,36,42,28,24,36,64,100,40,35,34,48,14,39,41,32,36,15,81,69,27,73,66,50,43,57,60,50,26,53,43,40,62,74,50,35,35,39,61,68,55,43,73,60,85,61,64,84,79,32,65,59,35,26,55,47,43,36,23,17,40,72,53,78,60,39,85,72,52,89,71,87,67,74,81,76,76,76,62,91,88,66,63,80,86,74,64,75,82,79,66,84,80,86,127